Protein AF-A0A2V7Z2G1-F1 (afdb_monomer_lite)

Structure (mmCIF, N/CA/C/O backbone):
data_AF-A0A2V7Z2G1-F1
#
_entry.id   AF-A0A2V7Z2G1-F1
#
loop_
_atom_site.group_PDB
_atom_site.id
_atom_site.type_symbol
_atom_site.label_atom_id
_atom_site.label_alt_id
_atom_site.label_comp_id
_atom_site.label_asym_id
_atom_site.label_entity_id
_atom_site.label_seq_id
_atom_site.pdbx_PDB_ins_code
_atom_site.Cartn_x
_atom_site.Cartn_y
_atom_site.Cartn_z
_atom_site.occupancy
_atom_site.B_iso_or_equiv
_atom_site.auth_seq_id
_atom_site.auth_comp_id
_atom_site.auth_asym_id
_atom_site.auth_atom_id
_atom_site.pdbx_PDB_model_num
ATOM 1 N N . MET A 1 1 ? -35.369 -11.178 12.644 1.00 41.50 1 MET A N 1
ATOM 2 C CA . MET A 1 1 ? -34.730 -12.295 13.379 1.00 41.50 1 MET A CA 1
ATOM 3 C C . MET A 1 1 ? -33.235 -12.015 13.444 1.00 41.50 1 MET A C 1
ATOM 5 O O . MET A 1 1 ? -32.553 -12.160 12.441 1.00 41.50 1 MET A O 1
ATOM 9 N N . ILE A 1 2 ? -32.757 -11.502 14.577 1.00 38.75 2 ILE A N 1
ATOM 10 C CA . ILE A 1 2 ? -31.383 -11.010 14.765 1.00 38.75 2 ILE A CA 1
ATOM 11 C C . ILE A 1 2 ? -30.587 -12.112 15.467 1.00 38.75 2 ILE A C 1
ATOM 13 O O . ILE A 1 2 ? -31.004 -12.584 16.522 1.00 38.75 2 ILE A O 1
ATOM 17 N N . ARG A 1 3 ? -29.466 -12.548 14.884 1.00 53.97 3 ARG A N 1
ATOM 18 C CA . ARG A 1 3 ? -28.541 -13.498 15.518 1.00 53.97 3 ARG A CA 1
ATOM 19 C C . ARG A 1 3 ? -27.273 -12.756 15.926 1.00 53.97 3 ARG A C 1
ATOM 21 O O . ARG A 1 3 ? -26.370 -12.579 15.117 1.00 53.97 3 ARG A O 1
ATOM 28 N N . PHE A 1 4 ? -27.234 -12.331 17.186 1.00 46.16 4 PHE A N 1
ATOM 29 C CA . PHE A 1 4 ? -26.010 -11.906 17.859 1.00 46.16 4 PHE A CA 1
ATOM 30 C C . PHE A 1 4 ? -25.083 -13.116 18.018 1.00 46.16 4 PHE A C 1
ATOM 32 O O . PHE A 1 4 ? -25.471 -14.123 18.608 1.00 46.16 4 PHE A O 1
ATOM 39 N N . ARG A 1 5 ? -23.857 -13.020 17.498 1.00 59.59 5 ARG A N 1
ATOM 40 C CA . ARG A 1 5 ? -22.751 -13.902 17.881 1.00 59.59 5 ARG A CA 1
ATOM 41 C C . ARG A 1 5 ? -21.762 -13.074 18.691 1.00 59.59 5 ARG A C 1
ATOM 43 O O . ARG A 1 5 ? -21.104 -12.189 18.158 1.00 59.59 5 ARG A O 1
ATOM 50 N N . LEU A 1 6 ? -21.751 -13.340 19.991 1.00 53.84 6 LEU A N 1
ATOM 51 C CA . LEU A 1 6 ? -20.782 -12.857 20.969 1.00 53.84 6 LEU A CA 1
ATOM 52 C C . LEU A 1 6 ? -19.605 -13.841 21.062 1.00 53.84 6 LEU A C 1
ATOM 54 O O . LEU A 1 6 ? -19.805 -15.032 20.822 1.00 53.84 6 LEU A O 1
ATOM 58 N N . LEU A 1 7 ? -18.468 -13.311 21.542 1.00 53.56 7 LEU A N 1
ATOM 59 C CA . LEU A 1 7 ? -17.279 -13.958 22.146 1.00 53.56 7 LEU A CA 1
ATOM 60 C C . LEU A 1 7 ? -16.030 -14.096 21.244 1.00 53.56 7 LEU A C 1
ATOM 62 O O . LEU A 1 7 ? -16.159 -14.387 20.059 1.00 53.56 7 LEU A O 1
ATOM 66 N N . PRO A 1 8 ? -14.811 -14.066 21.829 1.00 55.03 8 PRO A N 1
ATOM 67 C CA . PRO A 1 8 ? -14.302 -13.074 22.783 1.00 55.03 8 PRO A CA 1
ATOM 68 C C . PRO A 1 8 ? -12.890 -12.561 22.410 1.00 55.03 8 PRO A C 1
ATOM 70 O O . PRO A 1 8 ? -12.085 -13.234 21.773 1.00 55.03 8 PRO A O 1
ATOM 73 N N . THR A 1 9 ? -12.585 -11.353 22.875 1.00 51.91 9 THR A N 1
ATOM 74 C CA . THR A 1 9 ? -11.265 -10.708 22.887 1.00 51.91 9 THR A CA 1
ATOM 75 C C . THR A 1 9 ? -10.234 -11.501 23.692 1.00 51.91 9 THR A C 1
ATOM 77 O O . THR A 1 9 ? -10.475 -11.793 24.864 1.00 51.91 9 THR A O 1
ATOM 80 N N . LEU A 1 10 ? -9.052 -11.743 23.120 1.00 50.59 10 LEU A N 1
ATOM 81 C CA . LEU A 1 10 ? -7.869 -12.181 23.863 1.00 50.59 10 LEU A CA 1
ATOM 82 C C . LEU A 1 10 ? -6.690 -11.284 23.470 1.00 50.59 10 LEU A C 1
ATOM 84 O O . LEU A 1 10 ? -6.059 -11.460 22.432 1.00 50.59 10 LEU A O 1
ATOM 88 N N . ALA A 1 11 ? -6.468 -10.252 24.283 1.00 50.41 11 ALA A N 1
ATOM 89 C CA . ALA A 1 11 ? -5.331 -9.351 24.183 1.00 50.41 11 ALA A CA 1
ATOM 90 C C . ALA A 1 11 ? -4.146 -9.962 24.943 1.00 50.41 11 ALA A C 1
ATOM 92 O O . ALA A 1 11 ? -4.238 -10.199 26.146 1.00 50.41 11 ALA A O 1
ATOM 93 N N . LEU A 1 12 ? -3.034 -10.196 24.250 1.00 53.94 12 LEU A N 1
ATOM 94 C CA . LEU A 1 12 ? -1.743 -10.503 24.864 1.00 53.94 12 LEU A CA 1
ATOM 95 C C . LEU A 1 12 ? -0.880 -9.239 24.800 1.00 53.94 12 LEU A C 1
ATOM 97 O O . LEU A 1 12 ? -0.347 -8.890 23.750 1.00 53.94 12 LEU A O 1
ATOM 101 N N . LEU A 1 13 ? -0.780 -8.535 25.932 1.00 51.16 13 LEU A N 1
ATOM 102 C CA . LEU A 1 13 ? 0.228 -7.501 26.157 1.00 51.16 13 LEU A CA 1
ATOM 103 C C . LEU A 1 13 ? 1.580 -8.177 26.417 1.00 51.16 13 LEU A C 1
ATOM 105 O O . LEU A 1 13 ? 1.755 -8.824 27.447 1.00 51.16 13 LEU A O 1
ATOM 109 N N . SER A 1 14 ? 2.556 -7.970 25.537 1.00 56.78 14 SER A N 1
ATOM 110 C CA . SER A 1 14 ? 3.970 -8.192 25.851 1.00 56.78 14 SER A CA 1
ATOM 111 C C . SER A 1 14 ? 4.631 -6.846 26.152 1.00 56.78 14 SER A C 1
ATOM 113 O O . SER A 1 14 ? 4.864 -6.040 25.251 1.00 56.78 14 SER A O 1
ATOM 115 N N . LEU A 1 15 ? 4.895 -6.596 27.435 1.00 50.06 15 LEU A N 1
ATOM 116 C CA . LEU A 1 15 ? 5.597 -5.422 27.945 1.00 50.06 15 LEU A CA 1
ATOM 117 C C . LEU A 1 15 ? 7.099 -5.751 28.007 1.00 50.06 15 LEU A C 1
ATOM 119 O O . LEU A 1 15 ? 7.519 -6.548 28.842 1.00 50.06 15 LEU A O 1
ATOM 123 N N . SER A 1 16 ? 7.911 -5.169 27.125 1.00 59.28 16 SER A N 1
ATOM 124 C CA . SER A 1 16 ? 9.374 -5.298 27.179 1.00 59.28 16 SER A CA 1
ATOM 125 C C . SER A 1 16 ? 9.995 -3.956 27.546 1.00 59.28 16 SER A C 1
ATOM 127 O O . SER A 1 16 ? 10.171 -3.079 26.706 1.00 59.28 16 SER A O 1
ATOM 129 N N . THR A 1 17 ? 10.317 -3.795 28.825 1.00 57.09 17 THR A N 1
ATOM 130 C CA . THR A 1 17 ? 11.173 -2.724 29.341 1.00 57.09 17 THR A CA 1
ATOM 131 C C . THR A 1 17 ? 12.636 -3.127 29.156 1.00 57.09 17 THR A C 1
ATOM 133 O O . THR A 1 17 ? 13.095 -4.045 29.837 1.00 57.09 17 THR A O 1
ATOM 136 N N . LEU A 1 18 ? 13.377 -2.451 28.270 1.00 47.56 18 LEU A N 1
ATOM 137 C CA . LEU A 1 18 ? 14.842 -2.516 28.256 1.00 47.56 18 LEU A CA 1
ATOM 138 C C . LEU A 1 18 ? 15.441 -1.240 28.851 1.00 47.56 18 LEU A C 1
ATOM 140 O O . LEU A 1 18 ? 14.971 -0.131 28.608 1.00 47.56 18 LEU A O 1
ATOM 144 N N . ALA A 1 19 ? 16.452 -1.466 29.681 1.00 56.62 19 ALA A N 1
ATOM 145 C CA . ALA A 1 19 ? 17.036 -0.545 30.635 1.00 56.62 19 ALA A CA 1
ATOM 146 C C . ALA A 1 19 ? 17.825 0.620 30.014 1.00 56.62 19 ALA A C 1
ATOM 148 O O . ALA A 1 19 ? 18.449 0.500 28.961 1.00 56.62 19 ALA A O 1
ATOM 149 N N . LEU A 1 20 ? 17.834 1.725 30.764 1.00 50.69 20 LEU A N 1
ATOM 150 C CA . LEU A 1 20 ? 18.750 2.858 30.657 1.00 50.69 20 LEU A CA 1
ATOM 151 C C . LEU A 1 20 ? 20.211 2.393 30.772 1.00 50.69 20 LEU A C 1
ATOM 153 O O . LEU A 1 20 ? 20.606 1.842 31.798 1.00 50.69 20 LEU A O 1
ATOM 157 N N . GLY A 1 21 ? 21.021 2.706 29.764 1.00 49.62 21 GLY A N 1
ATOM 158 C CA . GLY A 1 21 ? 22.478 2.742 29.859 1.00 49.62 21 GLY A CA 1
ATOM 159 C C . GLY A 1 21 ? 22.953 4.157 29.553 1.00 49.62 21 GLY A C 1
ATOM 160 O O . GLY A 1 21 ? 22.747 4.651 28.447 1.00 49.62 21 GLY A O 1
ATOM 161 N N . ALA A 1 22 ? 23.535 4.823 30.546 1.00 53.19 22 ALA A N 1
ATOM 162 C CA . ALA A 1 22 ? 24.120 6.149 30.423 1.00 53.19 22 ALA A CA 1
ATOM 163 C C . ALA A 1 22 ? 25.655 6.074 30.346 1.00 53.19 22 ALA A C 1
ATOM 165 O O . ALA A 1 22 ? 26.272 5.182 30.920 1.00 53.19 22 ALA A O 1
ATOM 166 N N . VAL A 1 23 ? 26.212 7.134 29.753 1.00 51.72 23 VAL A N 1
ATOM 167 C CA . VAL A 1 23 ? 27.592 7.647 29.833 1.00 51.72 23 VAL A CA 1
ATOM 168 C C . VAL A 1 23 ? 28.654 6.980 28.950 1.00 51.72 23 VAL A C 1
ATOM 170 O O . VAL A 1 23 ? 29.026 5.825 29.113 1.00 51.72 23 VAL A O 1
ATOM 173 N N . GLY A 1 24 ? 29.226 7.811 28.075 1.00 40.88 24 GLY A N 1
ATOM 174 C CA . GLY A 1 24 ? 30.454 7.548 27.334 1.00 40.88 24 GLY A CA 1
ATOM 175 C C . GLY A 1 24 ? 30.914 8.785 26.561 1.00 40.88 24 GLY A C 1
ATOM 176 O O . GLY A 1 24 ? 30.921 8.776 25.337 1.00 40.88 24 GLY A O 1
ATOM 177 N N . CYS A 1 25 ? 31.248 9.873 27.266 1.00 54.72 25 CYS A N 1
ATOM 178 C CA . CYS A 1 25 ? 32.005 10.988 26.692 1.00 54.72 25 CYS A CA 1
ATOM 179 C C . CYS A 1 25 ? 33.506 10.675 26.777 1.00 54.72 25 CYS A C 1
ATOM 181 O O . CYS A 1 25 ? 34.056 10.625 27.873 1.00 54.72 25 CYS A O 1
ATOM 183 N N . SER A 1 26 ? 34.172 10.534 25.633 1.00 52.44 26 SER A N 1
ATOM 184 C CA . SER A 1 26 ? 35.635 10.618 25.489 1.00 52.44 26 SER A CA 1
ATOM 185 C C . SER A 1 26 ? 35.931 10.921 24.017 1.00 52.44 26 SER A C 1
ATOM 187 O O . SER A 1 26 ? 35.707 10.086 23.150 1.00 52.44 26 SER A O 1
ATOM 189 N N . GLN A 1 27 ? 36.068 12.202 23.676 1.00 43.59 27 GLN A N 1
ATOM 190 C CA . GLN A 1 27 ? 37.350 12.841 23.351 1.00 43.59 27 GLN A CA 1
ATOM 191 C C . GLN A 1 27 ? 38.188 12.118 22.279 1.00 43.59 27 GLN A C 1
ATOM 193 O O . GLN A 1 27 ? 38.850 11.130 22.561 1.00 43.59 27 GLN A O 1
ATOM 198 N N . GLY A 1 28 ? 38.242 12.745 21.098 1.00 45.41 28 GLY A N 1
ATOM 199 C CA . GLY A 1 28 ? 39.510 13.158 20.494 1.00 45.41 28 GLY A CA 1
ATOM 200 C C . GLY A 1 28 ? 40.234 12.166 19.586 1.00 45.41 28 GLY A C 1
ATOM 201 O O . GLY A 1 28 ? 41.075 11.417 20.056 1.00 45.41 28 GLY A O 1
ATOM 202 N N . GLN A 1 29 ? 40.038 12.309 18.271 1.00 45.41 29 GLN A N 1
ATOM 203 C CA . GLN A 1 29 ? 41.126 12.591 17.320 1.00 45.41 29 GLN A CA 1
ATOM 204 C C . GLN A 1 29 ? 40.548 12.957 15.942 1.00 45.41 29 GLN A C 1
ATOM 206 O O . GLN A 1 29 ? 39.743 12.229 15.367 1.00 45.41 29 GLN A O 1
ATOM 211 N N . SER A 1 30 ? 40.931 14.137 15.458 1.00 55.31 30 SER A N 1
ATOM 212 C CA . SER A 1 30 ? 40.645 14.673 14.121 1.00 55.31 30 SER A CA 1
ATOM 213 C C . SER A 1 30 ? 41.564 14.032 13.053 1.00 55.31 30 SER A C 1
ATOM 215 O O . SER A 1 30 ? 42.377 13.170 13.376 1.00 55.31 30 SER A O 1
ATOM 217 N N . PRO A 1 31 ? 41.572 14.554 11.817 1.00 51.88 31 PRO A N 1
ATOM 218 C CA . PRO A 1 31 ? 40.840 14.117 10.634 1.00 51.88 31 PRO A CA 1
ATOM 219 C C . PRO A 1 31 ? 41.708 13.250 9.695 1.00 51.88 31 PRO A C 1
ATOM 221 O O . PRO A 1 31 ? 42.924 13.401 9.630 1.00 51.88 31 PRO A O 1
ATOM 224 N N . THR A 1 32 ? 41.095 12.396 8.877 1.00 58.56 32 THR A N 1
ATOM 225 C CA . THR A 1 32 ? 41.755 11.907 7.655 1.00 58.56 32 THR A CA 1
ATOM 226 C C . THR A 1 32 ? 40.974 12.443 6.470 1.00 58.56 32 THR A C 1
ATOM 228 O O . THR A 1 32 ? 39.997 11.848 6.021 1.00 58.56 32 THR A O 1
ATOM 231 N N . GLU A 1 33 ? 41.377 13.629 6.019 1.00 59.69 33 GLU A N 1
ATOM 232 C CA . GLU A 1 33 ? 41.046 14.111 4.683 1.00 59.69 33 GLU A CA 1
ATOM 233 C C . GLU A 1 33 ? 41.600 13.106 3.659 1.00 59.69 33 GLU A C 1
ATOM 235 O O . GLU A 1 33 ? 42.760 12.699 3.779 1.00 59.69 33 GLU A O 1
ATOM 240 N N . PRO A 1 34 ? 40.837 12.686 2.639 1.00 60.66 34 PRO A N 1
ATOM 241 C CA . PRO A 1 34 ? 41.463 12.141 1.452 1.00 60.66 34 PRO A CA 1
ATOM 242 C C . PRO A 1 34 ? 42.159 13.291 0.716 1.00 60.66 34 PRO A C 1
ATOM 244 O O . PRO A 1 34 ? 41.522 14.250 0.282 1.00 60.66 34 PRO A O 1
ATOM 247 N N . ALA A 1 35 ? 43.481 13.185 0.597 1.00 52.41 35 ALA A N 1
ATOM 248 C CA . ALA A 1 35 ? 44.297 14.044 -0.244 1.00 52.41 35 ALA A CA 1
ATOM 249 C C . ALA A 1 35 ? 43.776 14.008 -1.691 1.00 52.41 35 ALA A C 1
ATOM 251 O O . ALA A 1 35 ? 43.762 12.955 -2.332 1.00 52.41 35 ALA A O 1
ATOM 252 N N . PHE A 1 36 ? 43.351 15.157 -2.210 1.00 53.12 36 PHE A N 1
ATOM 253 C CA . PHE A 1 36 ? 43.150 15.348 -3.639 1.00 53.12 36 PHE A CA 1
ATOM 254 C C . PHE A 1 36 ? 44.465 15.835 -4.230 1.00 53.12 36 PHE A C 1
ATOM 256 O O . PHE A 1 36 ? 44.788 17.004 -4.077 1.00 53.12 36 PHE A O 1
ATOM 263 N N . ASP A 1 37 ? 45.199 14.955 -4.907 1.00 46.44 37 ASP A N 1
ATOM 264 C CA . ASP A 1 37 ? 46.197 15.378 -5.890 1.00 46.44 37 ASP A CA 1
ATOM 265 C C . ASP A 1 37 ? 46.543 14.241 -6.854 1.00 46.44 37 ASP A C 1
ATOM 267 O O . ASP A 1 37 ? 47.328 13.348 -6.541 1.00 46.44 37 ASP A O 1
ATOM 271 N N . THR A 1 38 ? 45.975 14.286 -8.063 1.00 58.62 38 THR A N 1
ATOM 272 C CA . THR A 1 38 ? 46.776 14.240 -9.300 1.00 58.62 38 THR A CA 1
ATOM 273 C C . THR A 1 38 ? 45.930 14.640 -10.519 1.00 58.62 38 THR A C 1
ATOM 275 O O . THR A 1 38 ? 44.900 14.015 -10.782 1.00 58.62 38 THR A O 1
ATOM 278 N N . PRO A 1 39 ? 46.358 15.632 -11.321 1.00 54.50 39 PRO A N 1
ATOM 279 C CA . PRO A 1 39 ? 45.765 15.904 -12.624 1.00 54.50 39 PRO A CA 1
ATOM 280 C C . PRO A 1 39 ? 46.351 14.947 -13.670 1.00 54.50 39 PRO A C 1
ATOM 282 O O . PRO A 1 39 ? 47.522 15.057 -14.032 1.00 54.50 39 PRO A O 1
ATOM 285 N N . VAL A 1 40 ? 45.540 14.025 -14.200 1.00 47.72 40 VAL A N 1
ATOM 286 C CA . VAL A 1 40 ? 45.899 13.291 -15.422 1.00 47.72 40 VAL A CA 1
ATOM 287 C C . VAL A 1 40 ? 45.246 13.963 -16.627 1.00 47.72 40 VAL A C 1
ATOM 289 O O . VAL A 1 40 ? 44.039 14.190 -16.682 1.00 47.72 40 VAL A O 1
ATOM 292 N N . ALA A 1 41 ? 46.096 14.341 -17.573 1.00 51.31 41 ALA A N 1
ATOM 293 C CA . ALA A 1 41 ? 45.769 15.075 -18.779 1.00 51.31 41 ALA A CA 1
ATOM 294 C C . ALA A 1 41 ? 44.706 14.364 -19.635 1.00 51.31 41 ALA A C 1
ATOM 296 O O . ALA A 1 41 ? 44.975 13.328 -20.244 1.00 51.31 41 ALA A O 1
ATOM 297 N N . ALA A 1 42 ? 43.528 14.973 -19.765 1.00 48.06 42 ALA A N 1
ATOM 298 C CA . ALA A 1 42 ? 42.588 14.641 -20.826 1.00 48.06 42 ALA A CA 1
ATOM 299 C C . ALA A 1 42 ? 42.930 15.488 -22.060 1.00 48.06 42 ALA A C 1
ATOM 301 O O . ALA A 1 42 ? 42.621 16.676 -22.133 1.00 48.06 42 ALA A O 1
ATOM 302 N N . LYS A 1 43 ? 43.611 14.868 -23.029 1.00 47.31 43 LYS A N 1
ATOM 303 C CA . LYS A 1 43 ? 43.793 15.424 -24.373 1.00 47.31 43 LYS A CA 1
ATOM 304 C C . LYS A 1 43 ? 42.420 15.562 -25.033 1.00 47.31 43 LYS A C 1
ATOM 306 O O . LYS A 1 43 ? 41.751 14.569 -25.307 1.00 47.31 43 LYS A O 1
ATOM 311 N N . SER A 1 44 ? 42.022 16.798 -25.297 1.00 48.84 44 SER A N 1
ATOM 312 C CA . SER A 1 44 ? 40.866 17.164 -26.106 1.00 48.84 44 SER A CA 1
ATOM 313 C C . SER A 1 44 ? 41.110 16.790 -27.572 1.00 48.84 44 SER A C 1
ATOM 315 O O . SER A 1 44 ? 41.745 17.522 -28.326 1.00 48.84 44 SER A O 1
ATOM 317 N N . LEU A 1 45 ? 40.593 15.636 -27.991 1.00 45.38 45 LEU A N 1
ATOM 318 C CA . LEU A 1 45 ? 40.399 15.313 -29.404 1.00 45.38 45 LEU A CA 1
ATOM 319 C C . LEU A 1 45 ? 39.055 15.892 -29.844 1.00 45.38 45 LEU A C 1
ATOM 321 O O . LEU A 1 45 ? 38.020 15.236 -29.784 1.00 45.38 45 LEU A O 1
ATOM 325 N N . ALA A 1 46 ? 39.086 17.152 -30.266 1.00 48.72 46 ALA A N 1
ATOM 326 C CA . ALA A 1 46 ? 38.040 17.736 -31.085 1.00 48.72 46 ALA A CA 1
ATOM 327 C C . ALA A 1 46 ? 38.535 17.767 -32.532 1.00 48.72 46 ALA A C 1
ATOM 329 O O . ALA A 1 46 ? 39.390 18.578 -32.875 1.00 48.72 46 ALA A O 1
ATOM 330 N N . VAL A 1 47 ? 37.986 16.903 -33.384 1.00 46.66 47 VAL A N 1
ATOM 331 C CA . VAL A 1 47 ? 37.672 17.293 -34.760 1.00 46.66 47 VAL A CA 1
ATOM 332 C C . VAL A 1 47 ? 36.576 16.379 -35.292 1.00 46.66 47 VAL A C 1
ATOM 334 O O . VAL A 1 47 ? 36.754 15.181 -35.500 1.00 46.66 47 VAL A O 1
ATOM 337 N N . SER A 1 48 ? 35.406 16.980 -35.471 1.00 47.91 48 SER A N 1
ATOM 338 C CA . SER A 1 48 ? 34.370 16.491 -36.362 1.00 47.91 48 SER A CA 1
ATOM 339 C C . SER A 1 48 ? 34.919 16.535 -37.784 1.00 47.91 48 SER A C 1
ATOM 341 O O . SER A 1 48 ? 35.267 17.607 -38.275 1.00 47.91 48 SER A O 1
ATOM 343 N N . GLN A 1 49 ? 34.969 15.392 -38.458 1.00 47.53 49 GLN A N 1
ATOM 344 C CA . GLN A 1 49 ? 35.043 15.351 -39.914 1.00 47.53 49 GLN A CA 1
ATOM 345 C C . GLN A 1 49 ? 33.946 14.437 -40.439 1.00 47.53 49 GLN A C 1
ATOM 347 O O . GLN A 1 49 ? 34.099 13.236 -40.636 1.00 47.53 49 GLN A O 1
ATOM 352 N N . ASP A 1 50 ? 32.808 15.093 -40.619 1.00 47.91 50 ASP A N 1
ATOM 353 C CA . ASP A 1 50 ? 31.853 14.884 -41.691 1.00 47.91 50 ASP A CA 1
ATOM 354 C C . ASP A 1 50 ? 32.555 14.374 -42.966 1.00 47.91 50 ASP A C 1
ATOM 356 O O . ASP A 1 50 ? 33.317 15.098 -43.616 1.00 47.91 50 ASP A O 1
ATOM 360 N N . LYS A 1 51 ? 32.328 13.105 -43.314 1.00 44.91 51 LYS A N 1
ATOM 361 C CA . LYS A 1 51 ? 32.589 12.605 -44.662 1.00 44.91 51 LYS A CA 1
ATOM 362 C C . LYS A 1 51 ? 31.455 11.689 -45.098 1.00 44.91 51 LYS A C 1
ATOM 364 O O . LYS A 1 51 ? 31.416 10.494 -44.833 1.00 44.91 51 LYS A O 1
ATOM 369 N N . ARG A 1 52 ? 30.515 12.374 -45.734 1.00 44.53 52 ARG A N 1
ATOM 370 C CA . ARG A 1 52 ? 29.440 11.932 -46.612 1.00 44.53 52 ARG A CA 1
ATOM 371 C C . ARG A 1 52 ? 29.779 10.731 -47.514 1.00 44.53 52 ARG A C 1
ATOM 373 O O . ARG A 1 52 ? 30.927 10.539 -47.912 1.00 44.53 52 ARG A O 1
ATOM 380 N N . HIS A 1 53 ? 28.677 10.120 -47.961 1.00 44.66 53 HIS A N 1
ATOM 381 C CA . HIS A 1 53 ? 28.477 9.286 -49.156 1.00 44.66 53 HIS A CA 1
ATOM 382 C C . HIS A 1 53 ? 28.560 7.768 -48.942 1.00 44.66 53 HIS A C 1
ATOM 384 O O . HIS A 1 53 ? 29.521 7.117 -49.335 1.00 44.66 53 HIS A O 1
ATOM 390 N N . GLY A 1 54 ? 27.480 7.203 -48.388 1.00 38.94 54 GLY A N 1
ATOM 391 C CA . GLY A 1 54 ? 27.021 5.885 -48.823 1.00 38.94 54 GLY A CA 1
ATOM 392 C C . GLY A 1 54 ? 26.441 6.044 -50.226 1.00 38.94 54 GLY A C 1
ATOM 393 O O . GLY A 1 54 ? 25.438 6.736 -50.400 1.00 38.94 54 GLY A O 1
ATOM 394 N N . ALA A 1 55 ? 27.161 5.521 -51.208 1.00 45.78 55 ALA A N 1
ATOM 395 C CA . ALA A 1 55 ? 26.744 5.449 -52.593 1.00 45.78 55 ALA A CA 1
ATOM 396 C C . ALA A 1 55 ? 25.940 4.154 -52.819 1.00 45.78 55 ALA A C 1
ATOM 398 O O . ALA A 1 55 ? 26.245 3.129 -52.211 1.00 45.78 55 ALA A O 1
ATOM 399 N N . ASP A 1 56 ? 24.963 4.259 -53.721 1.00 52.34 56 ASP A N 1
ATOM 400 C CA . ASP A 1 56 ? 24.439 3.194 -54.584 1.00 52.34 56 ASP A CA 1
ATOM 401 C C . ASP A 1 56 ? 23.422 2.187 -54.007 1.00 52.34 56 ASP A C 1
ATOM 403 O O . ASP A 1 56 ? 23.708 1.001 -53.890 1.00 52.34 56 ASP A O 1
ATOM 407 N N . ASP A 1 57 ? 22.175 2.636 -53.807 1.00 53.34 57 ASP A N 1
ATOM 408 C CA .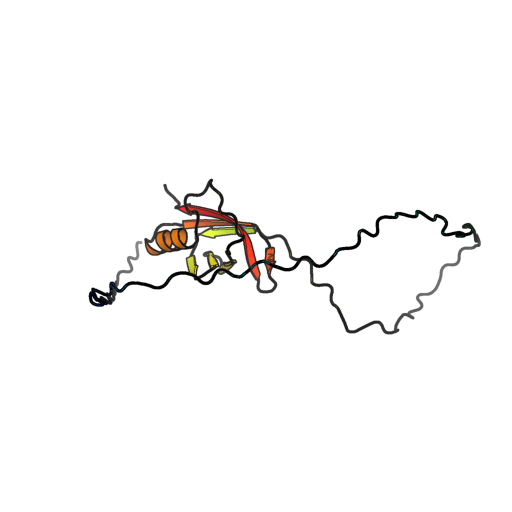 ASP A 1 57 ? 21.002 1.787 -54.083 1.00 53.34 57 ASP A CA 1
ATOM 409 C C . ASP A 1 57 ? 20.502 2.117 -55.503 1.00 53.34 57 ASP A C 1
ATOM 411 O O . ASP A 1 57 ? 19.871 3.165 -55.705 1.00 53.34 57 ASP A O 1
ATOM 415 N N . PRO A 1 58 ? 20.786 1.292 -56.528 1.00 46.75 58 PRO A N 1
ATOM 416 C CA . PRO A 1 58 ? 20.129 1.437 -57.810 1.00 46.75 58 PRO A CA 1
ATOM 417 C C . PRO A 1 58 ? 18.702 0.886 -57.724 1.00 46.75 58 PRO A C 1
ATOM 419 O O . PRO A 1 58 ? 18.490 -0.282 -57.422 1.00 46.75 58 PRO A O 1
ATOM 422 N N . ALA A 1 59 ? 17.776 1.805 -57.996 1.00 45.03 59 ALA A N 1
ATOM 423 C CA . ALA A 1 59 ? 16.505 1.677 -58.705 1.00 45.03 59 ALA A CA 1
ATOM 424 C C . ALA A 1 59 ? 15.654 0.412 -58.499 1.00 45.03 59 ALA A C 1
ATOM 426 O O . ALA A 1 59 ? 16.061 -0.718 -58.751 1.00 45.03 59 ALA A O 1
ATOM 427 N N . GLY A 1 60 ? 14.389 0.668 -58.159 1.00 45.50 60 GLY A N 1
ATOM 428 C CA . GLY A 1 60 ? 13.314 -0.283 -58.373 1.00 45.50 60 GLY A CA 1
ATOM 429 C C . GLY A 1 60 ? 13.092 -0.627 -59.848 1.00 45.50 60 GLY A C 1
ATOM 430 O O . GLY A 1 60 ? 13.723 -0.073 -60.748 1.00 45.50 60 GLY A O 1
ATOM 431 N N . ASP A 1 61 ? 12.111 -1.510 -60.005 1.00 54.03 61 ASP A N 1
ATOM 432 C CA . ASP A 1 61 ? 11.495 -2.015 -61.233 1.00 54.03 61 ASP A CA 1
ATOM 433 C C . ASP A 1 61 ? 12.067 -3.345 -61.745 1.00 54.03 61 ASP A C 1
ATOM 435 O O . ASP A 1 61 ? 12.919 -3.381 -62.620 1.00 54.03 61 ASP A O 1
ATOM 439 N N . ASP A 1 62 ? 11.458 -4.443 -61.281 1.00 54.62 62 ASP A N 1
ATOM 440 C CA . ASP A 1 62 ? 11.217 -5.619 -62.121 1.00 54.62 62 ASP A CA 1
ATOM 441 C C . ASP A 1 62 ? 9.716 -5.944 -62.093 1.00 54.62 62 ASP A C 1
ATOM 443 O O . ASP A 1 62 ? 9.166 -6.532 -61.159 1.00 54.62 62 ASP A O 1
ATOM 447 N N . HIS A 1 63 ? 9.034 -5.491 -63.144 1.00 49.47 63 HIS A N 1
ATOM 448 C CA . HIS A 1 63 ? 7.666 -5.857 -63.477 1.00 49.47 63 HIS A CA 1
ATOM 449 C C . HIS A 1 63 ? 7.631 -7.183 -64.248 1.00 49.47 63 HIS A C 1
ATOM 451 O O . HIS A 1 63 ? 8.276 -7.325 -65.283 1.00 49.47 63 HIS A O 1
ATOM 457 N N . GLY A 1 64 ? 6.745 -8.090 -63.836 1.00 37.72 64 GLY A N 1
ATOM 458 C CA . GLY A 1 64 ? 6.258 -9.207 -64.654 1.00 37.72 64 GLY A CA 1
ATOM 459 C C . GLY A 1 64 ? 5.883 -10.393 -63.770 1.00 37.72 64 GLY A C 1
ATOM 460 O O . GLY A 1 64 ? 6.659 -10.801 -62.927 1.00 37.72 64 GLY A O 1
ATOM 461 N N . GLY A 1 65 ? 4.717 -11.013 -63.841 1.00 37.62 65 GLY A N 1
ATOM 462 C CA . GLY A 1 65 ? 3.555 -10.872 -64.692 1.00 37.62 65 GLY A CA 1
ATOM 463 C C . GLY A 1 65 ? 2.649 -12.076 -64.403 1.00 37.62 65 GLY A C 1
ATOM 464 O O . GLY A 1 65 ? 3.130 -13.131 -64.012 1.00 37.62 65 GLY A O 1
ATOM 465 N N . GLN A 1 66 ? 1.358 -11.905 -64.673 1.00 38.94 66 GLN A N 1
ATOM 466 C CA . GLN A 1 66 ? 0.375 -12.961 -64.944 1.00 38.94 66 GLN A CA 1
ATOM 467 C C . GLN A 1 66 ? -0.219 -13.753 -63.761 1.00 38.94 66 GLN A C 1
ATOM 469 O O . GLN A 1 66 ? 0.439 -14.270 -62.868 1.00 38.94 66 GLN A O 1
ATOM 474 N N . GLN A 1 67 ? -1.548 -13.814 -63.823 1.00 49.75 67 GLN A N 1
ATOM 475 C CA . GLN A 1 67 ? -2.476 -14.543 -62.971 1.00 49.75 67 GLN A CA 1
ATOM 476 C C . GLN A 1 67 ? -2.311 -16.060 -63.123 1.00 49.75 67 GLN A C 1
ATOM 478 O O . GLN A 1 67 ? -2.270 -16.557 -64.245 1.00 49.75 67 GLN A O 1
ATOM 483 N N . ALA A 1 68 ? -2.370 -16.795 -62.012 1.00 40.91 68 ALA A N 1
ATOM 484 C CA . ALA A 1 68 ? -2.850 -18.174 -61.978 1.00 40.91 68 ALA A CA 1
ATOM 485 C C . ALA A 1 68 ? -3.324 -18.503 -60.555 1.00 40.91 68 ALA A C 1
ATOM 487 O O . ALA A 1 68 ? -2.585 -18.325 -59.590 1.00 40.91 68 ALA A O 1
ATOM 488 N N . GLY A 1 69 ? -4.576 -18.939 -60.420 1.00 41.38 69 GLY A N 1
ATOM 489 C CA . GLY A 1 69 ? -5.046 -19.588 -59.202 1.00 41.38 69 GLY A CA 1
ATOM 490 C C . GLY A 1 69 ? -4.544 -21.030 -59.128 1.00 41.38 69 GLY A C 1
ATOM 491 O O . GLY A 1 69 ? -4.357 -21.670 -60.161 1.00 41.38 69 GLY A O 1
ATOM 492 N N . GLY A 1 70 ? -4.406 -21.542 -57.906 1.00 35.06 70 GLY A N 1
ATOM 493 C CA . GLY A 1 70 ? -4.271 -22.971 -57.638 1.00 35.06 70 GLY A CA 1
ATOM 494 C C . GLY A 1 70 ? -3.146 -23.335 -56.670 1.00 35.06 70 GLY A C 1
ATOM 495 O O . GLY A 1 70 ? -2.023 -22.878 -56.827 1.00 35.06 70 GLY A O 1
ATOM 496 N N . ALA A 1 71 ? -3.504 -24.246 -55.763 1.00 40.31 71 ALA A N 1
ATOM 497 C CA . ALA A 1 71 ? -2.673 -25.087 -54.901 1.00 40.31 71 ALA A CA 1
ATOM 498 C C . ALA A 1 71 ? -2.151 -24.474 -53.588 1.00 40.31 71 ALA A C 1
ATOM 500 O O . ALA A 1 71 ? -1.161 -23.751 -53.532 1.00 40.31 71 ALA A O 1
ATOM 501 N N . ASP A 1 72 ? -2.831 -24.871 -52.510 1.00 54.12 72 ASP A N 1
ATOM 502 C CA . ASP A 1 72 ? -2.242 -25.080 -51.194 1.00 54.12 72 ASP A CA 1
ATOM 503 C C . ASP A 1 72 ? -1.023 -26.014 -51.315 1.00 54.12 72 ASP A C 1
ATOM 505 O O . ASP A 1 72 ? -1.192 -27.218 -51.504 1.00 54.12 72 ASP A O 1
ATOM 509 N N . ASP A 1 73 ? 0.187 -25.477 -51.164 1.00 46.78 73 ASP A N 1
ATOM 510 C CA . ASP A 1 73 ? 1.383 -26.268 -50.867 1.00 46.78 73 ASP A CA 1
ATOM 511 C C . ASP A 1 73 ? 1.914 -25.885 -49.472 1.00 46.78 73 ASP A C 1
ATOM 513 O O . ASP A 1 73 ? 2.274 -24.725 -49.233 1.00 46.78 73 ASP A O 1
ATOM 517 N N . PRO A 1 74 ? 1.966 -26.834 -48.517 1.00 54.38 74 PRO A N 1
ATOM 518 C CA . PRO A 1 74 ? 2.555 -26.625 -47.209 1.00 54.38 74 PRO A CA 1
ATOM 519 C C . PRO A 1 74 ? 4.053 -26.935 -47.283 1.00 54.38 74 PRO A C 1
ATOM 521 O O . PRO A 1 74 ? 4.454 -28.094 -47.340 1.00 54.38 74 PRO A O 1
ATOM 524 N N . ALA A 1 75 ? 4.898 -25.909 -47.242 1.00 46.66 75 ALA A N 1
ATOM 525 C CA . ALA A 1 75 ? 6.327 -26.090 -47.004 1.00 46.66 75 ALA A CA 1
ATOM 526 C C . ALA A 1 75 ? 6.886 -24.860 -46.286 1.00 46.66 75 ALA A C 1
ATOM 528 O O . ALA A 1 75 ? 7.060 -23.791 -46.867 1.00 46.66 75 ALA A O 1
ATOM 529 N N . GLY A 1 76 ? 7.126 -25.008 -44.987 1.00 43.50 76 GLY A N 1
ATOM 530 C CA . GLY A 1 76 ? 7.612 -23.931 -44.128 1.00 43.50 76 GLY A CA 1
ATOM 531 C C . GLY A 1 76 ? 8.101 -24.418 -42.769 1.00 43.50 76 GLY A C 1
ATOM 532 O O . GLY A 1 76 ? 8.117 -23.663 -41.802 1.00 43.50 76 GLY A O 1
ATOM 533 N N . ASP A 1 77 ? 8.477 -25.685 -42.664 1.00 58.66 77 ASP A N 1
ATOM 534 C CA . ASP A 1 77 ? 9.289 -26.223 -41.592 1.00 58.66 77 ASP A CA 1
ATOM 535 C C . ASP A 1 77 ? 10.762 -25.991 -41.930 1.00 58.66 77 ASP A C 1
ATOM 537 O O . ASP A 1 77 ? 11.372 -26.754 -42.663 1.00 58.66 77 ASP A O 1
ATOM 541 N N . ASN A 1 78 ? 11.345 -24.917 -41.385 1.00 50.75 78 ASN A N 1
ATOM 542 C CA . ASN A 1 78 ? 12.769 -24.884 -41.052 1.00 50.75 78 ASN A CA 1
ATOM 543 C C . ASN A 1 78 ? 13.088 -23.826 -39.981 1.00 50.75 78 ASN A C 1
ATOM 545 O O . ASN A 1 78 ? 13.217 -22.635 -40.239 1.00 50.75 78 ASN A O 1
ATOM 549 N N . HIS A 1 79 ? 13.223 -24.332 -38.752 1.00 49.25 79 HIS A N 1
ATOM 550 C CA . HIS A 1 79 ? 14.274 -24.008 -37.784 1.00 49.25 79 HIS A CA 1
ATOM 551 C C . HIS A 1 79 ? 14.658 -22.531 -37.557 1.00 49.25 79 HIS A C 1
ATOM 553 O O . HIS A 1 79 ? 15.570 -21.998 -38.180 1.00 49.25 79 HIS A O 1
ATOM 559 N N . GLY A 1 80 ? 14.096 -21.936 -36.497 1.00 38.25 80 GLY A N 1
ATOM 560 C CA . GLY A 1 80 ? 14.565 -20.669 -35.933 1.00 38.25 80 GLY A CA 1
ATOM 561 C C . GLY A 1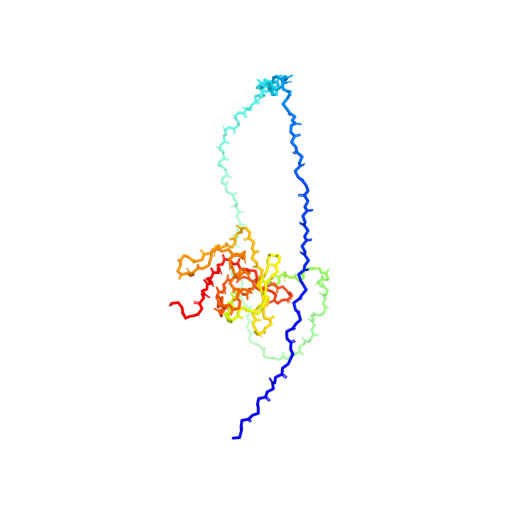 80 ? 14.359 -20.578 -34.420 1.00 38.25 80 GLY A C 1
ATOM 562 O O . GLY A 1 80 ? 13.329 -20.110 -33.956 1.00 38.25 80 GLY A O 1
ATOM 563 N N . GLY A 1 81 ? 15.356 -21.025 -33.652 1.00 37.59 81 GLY A N 1
ATOM 564 C CA . GLY A 1 81 ? 15.670 -20.472 -32.330 1.00 37.59 81 GLY A CA 1
ATOM 565 C C . GLY A 1 81 ? 14.705 -20.750 -31.171 1.00 37.59 81 GLY A C 1
ATOM 566 O O . GLY A 1 81 ? 13.849 -19.940 -30.824 1.00 37.59 81 GLY A O 1
ATOM 567 N N . ARG A 1 82 ? 15.012 -21.794 -30.390 1.00 51.41 82 ARG A N 1
ATOM 568 C CA . ARG A 1 82 ? 14.945 -21.643 -28.928 1.00 51.41 82 ARG A CA 1
ATOM 569 C C . ARG A 1 82 ? 15.917 -20.515 -28.585 1.00 51.41 82 ARG A C 1
ATOM 571 O O . ARG A 1 82 ? 17.110 -20.734 -28.743 1.00 51.41 82 ARG A O 1
ATOM 578 N N . ASN A 1 83 ? 15.417 -19.326 -28.247 1.00 53.56 83 ASN A N 1
ATOM 579 C CA . ASN A 1 83 ? 15.989 -18.358 -27.296 1.00 53.56 83 ASN A CA 1
ATOM 580 C C . ASN A 1 83 ? 15.325 -16.988 -27.480 1.00 53.56 83 ASN A C 1
ATOM 582 O O . ASN A 1 83 ? 15.412 -16.382 -28.539 1.00 53.56 83 ASN A O 1
ATOM 586 N N . GLY A 1 84 ? 14.696 -16.496 -26.410 1.00 51.78 84 GLY A N 1
ATOM 587 C CA . GLY A 1 84 ? 14.183 -15.130 -26.335 1.00 51.78 84 GLY A CA 1
ATOM 588 C C . GLY A 1 84 ? 12.704 -15.002 -26.677 1.00 51.78 84 GLY A C 1
ATOM 589 O O . GLY A 1 84 ? 12.345 -14.370 -27.662 1.00 51.78 84 GLY A O 1
ATOM 590 N N . ARG A 1 85 ? 11.812 -15.518 -25.816 1.00 54.22 85 ARG A N 1
ATOM 591 C CA . ARG A 1 85 ? 10.473 -14.910 -25.750 1.00 54.22 85 ARG A CA 1
ATOM 592 C C . ARG A 1 85 ? 10.705 -13.430 -25.420 1.00 54.22 85 ARG A C 1
ATOM 594 O O . ARG A 1 85 ? 11.283 -13.187 -24.357 1.00 54.22 85 ARG A O 1
ATOM 601 N N . PRO A 1 86 ? 10.307 -12.463 -26.268 1.00 55.72 86 PRO A N 1
ATOM 602 C CA . PRO A 1 86 ? 10.359 -11.067 -25.873 1.00 55.72 86 PRO A CA 1
ATOM 603 C C . PRO A 1 86 ? 9.581 -10.962 -24.565 1.00 55.72 86 PRO A C 1
ATOM 605 O O . PRO A 1 86 ? 8.437 -11.422 -24.483 1.00 55.72 86 PRO A O 1
ATOM 608 N N . GLN A 1 87 ? 10.243 -10.466 -23.516 1.00 58.06 87 GLN A N 1
ATOM 609 C CA . GLN A 1 87 ? 9.609 -10.168 -22.238 1.00 58.06 87 GLN A CA 1
ATOM 610 C C . GLN A 1 87 ? 8.312 -9.433 -22.554 1.00 58.06 87 GLN A C 1
ATOM 612 O O . GLN A 1 87 ? 8.340 -8.353 -23.144 1.00 58.06 87 GLN A O 1
ATOM 617 N N . ARG A 1 88 ? 7.172 -10.070 -22.254 1.00 60.25 88 ARG A N 1
ATOM 618 C CA . ARG A 1 88 ? 5.858 -9.477 -22.498 1.00 60.25 88 ARG A CA 1
ATOM 619 C C . ARG A 1 88 ? 5.901 -8.070 -21.898 1.00 60.25 88 ARG A C 1
ATOM 621 O O . ARG A 1 88 ? 6.204 -7.979 -20.706 1.00 60.25 88 ARG A O 1
ATOM 628 N N . PRO A 1 89 ? 5.636 -7.009 -22.681 1.00 62.56 89 PRO A N 1
ATOM 629 C CA . PRO A 1 89 ? 5.755 -5.647 -22.191 1.00 62.56 89 PRO A CA 1
ATOM 630 C C . PRO A 1 89 ? 4.989 -5.501 -20.884 1.00 62.56 89 PRO A C 1
ATOM 632 O O . PRO A 1 89 ? 3.865 -6.005 -20.755 1.00 62.56 89 PRO A O 1
ATOM 635 N N . ALA A 1 90 ? 5.629 -4.866 -19.908 1.00 72.12 90 ALA A N 1
ATOM 636 C CA . ALA A 1 90 ? 5.050 -4.684 -18.595 1.00 72.12 90 ALA A CA 1
ATOM 637 C C . ALA A 1 90 ? 3.722 -3.925 -18.747 1.00 72.12 90 ALA A C 1
ATOM 639 O O . ALA A 1 90 ? 3.655 -2.877 -19.389 1.00 72.12 90 ALA A O 1
ATOM 640 N N . ARG A 1 91 ? 2.634 -4.508 -18.239 1.00 87.44 91 ARG A N 1
ATOM 641 C CA . ARG A 1 91 ? 1.283 -4.000 -18.501 1.00 87.44 91 ARG A CA 1
ATOM 642 C C . ARG A 1 91 ? 0.934 -2.932 -17.485 1.00 87.44 91 ARG A C 1
ATOM 644 O O . ARG A 1 91 ? 1.039 -3.182 -16.283 1.00 87.44 91 ARG A O 1
ATOM 651 N N . ALA A 1 92 ? 0.465 -1.783 -17.963 1.00 93.25 92 ALA A N 1
ATOM 652 C CA . ALA A 1 92 ? -0.171 -0.802 -17.098 1.00 93.25 92 ALA A CA 1
ATOM 653 C C . ALA A 1 92 ? -1.312 -1.469 -16.311 1.00 93.25 92 ALA A C 1
ATOM 655 O O . ALA A 1 92 ? -2.037 -2.329 -16.821 1.00 93.25 92 ALA A O 1
ATOM 656 N N . GLY A 1 93 ? -1.438 -1.098 -15.046 1.00 95.88 93 GLY A N 1
ATOM 657 C CA . GLY A 1 93 ? -2.398 -1.664 -14.121 1.00 95.88 93 GLY A CA 1
ATOM 658 C C . GLY A 1 93 ? -2.903 -0.631 -13.134 1.00 95.88 93 GLY A C 1
ATOM 659 O O . GLY A 1 93 ? -2.216 0.331 -12.792 1.00 95.88 93 GLY A O 1
ATOM 660 N N . GLN A 1 94 ? -4.115 -0.878 -12.664 1.00 97.56 94 GLN A N 1
ATOM 661 C CA . GLN A 1 94 ? -4.770 -0.116 -11.617 1.00 97.56 94 GLN A CA 1
ATOM 662 C C . GLN A 1 94 ? -5.400 -1.083 -10.618 1.00 97.56 94 GLN A C 1
ATOM 664 O O . GLN A 1 94 ? -5.833 -2.178 -10.998 1.00 97.56 94 GLN A O 1
ATOM 669 N N . ALA A 1 95 ? -5.408 -0.684 -9.354 1.00 97.69 95 ALA A N 1
ATOM 670 C CA . ALA A 1 95 ? -6.025 -1.416 -8.262 1.00 97.69 95 ALA A CA 1
ATOM 671 C C . ALA A 1 95 ? -6.650 -0.423 -7.291 1.00 97.69 95 ALA A C 1
ATOM 673 O O . ALA A 1 95 ? -6.056 0.607 -6.986 1.00 97.69 95 ALA A O 1
ATOM 674 N N . GLU A 1 96 ? -7.838 -0.748 -6.810 1.00 98.19 96 GLU A N 1
ATOM 675 C CA . GLU A 1 96 ? -8.594 0.103 -5.909 1.00 98.19 96 GLU A CA 1
ATOM 676 C C . GLU A 1 96 ? -9.417 -0.762 -4.964 1.00 98.19 96 GLU A C 1
ATOM 678 O O . GLU A 1 96 ? -9.960 -1.791 -5.374 1.00 98.19 96 GLU A O 1
ATOM 683 N N . GLY A 1 97 ? -9.488 -0.365 -3.697 1.00 97.94 97 GLY A N 1
ATOM 684 C CA . GLY A 1 97 ? -10.333 -1.033 -2.718 1.00 97.94 97 GLY A CA 1
ATOM 685 C C . GLY A 1 97 ? -9.938 -0.755 -1.275 1.00 97.94 97 GLY A C 1
ATOM 686 O O . GLY A 1 97 ? -8.992 -0.020 -0.990 1.00 97.94 97 GLY A O 1
ATOM 687 N N . THR A 1 98 ? -10.674 -1.376 -0.358 1.00 98.25 98 THR A N 1
ATOM 688 C CA . THR A 1 98 ? -10.367 -1.357 1.074 1.00 98.25 98 THR A CA 1
ATOM 689 C C . THR A 1 98 ? -9.086 -2.137 1.348 1.00 98.25 98 THR A C 1
ATOM 691 O O . THR A 1 98 ? -8.907 -3.246 0.839 1.00 98.25 98 THR A O 1
ATOM 694 N N . VAL A 1 99 ? -8.204 -1.571 2.165 1.00 98.44 99 VAL A N 1
ATOM 695 C CA . VAL A 1 99 ? -6.969 -2.211 2.617 1.00 98.44 99 VAL A CA 1
ATOM 696 C C . VAL A 1 99 ? -7.309 -3.246 3.688 1.00 98.44 99 VAL A C 1
ATOM 698 O O . VAL A 1 99 ? -7.894 -2.911 4.713 1.00 98.44 99 VAL A O 1
ATOM 701 N N . ALA A 1 100 ? -6.946 -4.503 3.442 1.00 98.12 100 ALA A N 1
ATOM 702 C CA . ALA A 1 100 ? -7.163 -5.614 4.365 1.00 98.12 100 ALA A CA 1
ATOM 703 C C . ALA A 1 100 ? -5.945 -5.868 5.262 1.00 98.12 100 ALA A C 1
ATOM 705 O O . ALA A 1 100 ? -6.098 -6.161 6.444 1.00 98.12 100 ALA A O 1
ATOM 706 N N . SER A 1 101 ? -4.737 -5.741 4.712 1.00 98.06 101 SER A N 1
ATOM 707 C CA . SER A 1 101 ? -3.489 -5.869 5.466 1.00 98.06 101 SER A CA 1
ATOM 708 C C . SER A 1 101 ? -2.375 -5.021 4.857 1.00 98.06 101 SER A C 1
ATOM 710 O O . SER A 1 101 ? -2.433 -4.615 3.691 1.00 98.06 101 SER A O 1
ATOM 712 N N . VAL A 1 102 ? -1.354 -4.741 5.666 1.00 98.44 102 VAL A N 1
ATOM 713 C CA . VAL A 1 102 ? -0.152 -4.005 5.269 1.00 98.44 102 VAL A CA 1
ATOM 714 C C . VAL A 1 102 ? 1.066 -4.752 5.793 1.00 98.44 102 VAL A C 1
ATOM 716 O O . VAL A 1 102 ? 1.106 -5.114 6.964 1.00 98.44 102 VAL A O 1
ATOM 719 N N . ASP A 1 103 ? 2.056 -4.929 4.928 1.00 95.81 103 ASP A N 1
ATOM 720 C CA . ASP A 1 103 ? 3.345 -5.547 5.221 1.00 95.81 103 ASP A CA 1
ATOM 721 C C . ASP A 1 103 ? 4.485 -4.573 4.890 1.00 95.81 103 ASP A C 1
ATOM 723 O O . ASP A 1 103 ? 4.285 -3.500 4.307 1.00 95.81 103 ASP A O 1
ATOM 727 N N . ALA A 1 104 ? 5.721 -4.967 5.201 1.00 91.25 104 ALA A N 1
ATOM 728 C CA . ALA A 1 104 ? 6.902 -4.220 4.786 1.00 91.25 104 ALA A CA 1
ATOM 729 C C . ALA A 1 104 ? 6.970 -4.126 3.248 1.00 91.25 104 ALA A C 1
ATOM 731 O O . ALA A 1 104 ? 7.223 -5.109 2.553 1.00 91.25 104 ALA A O 1
ATOM 732 N N . GLY A 1 105 ? 6.729 -2.927 2.710 1.00 97.25 105 GLY A N 1
ATOM 733 C CA . GLY A 1 105 ? 6.814 -2.644 1.274 1.00 97.25 105 GLY A CA 1
ATOM 734 C C . GLY A 1 105 ? 5.593 -3.056 0.445 1.00 97.25 105 GLY A C 1
ATOM 735 O O . GLY A 1 105 ? 5.628 -2.937 -0.780 1.00 97.25 105 GLY A O 1
ATOM 736 N N . SER A 1 106 ? 4.498 -3.520 1.054 1.00 98.19 106 SER A N 1
ATOM 737 C CA . SER A 1 106 ? 3.270 -3.804 0.305 1.00 98.19 106 SER A CA 1
ATOM 738 C C . SER A 1 106 ? 2.003 -3.657 1.133 1.00 98.19 106 SER A C 1
AT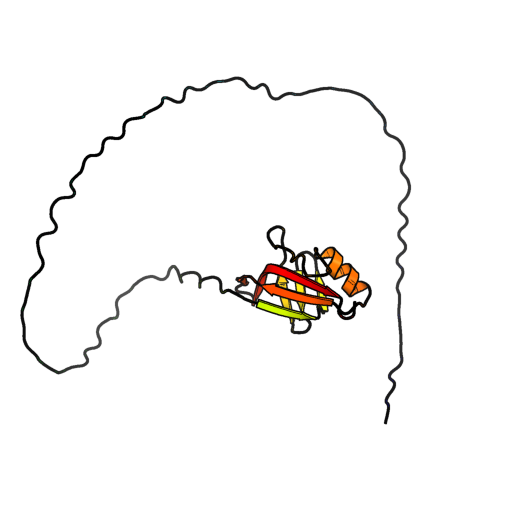OM 740 O O . SER A 1 106 ? 2.036 -3.733 2.353 1.00 98.19 106 SER A O 1
ATOM 742 N N . LEU A 1 107 ? 0.868 -3.515 0.456 1.00 98.44 107 LEU A N 1
ATOM 743 C CA . LEU A 1 107 ? -0.453 -3.676 1.055 1.00 98.44 107 LEU A CA 1
ATOM 744 C C . LEU A 1 107 ? -1.302 -4.649 0.237 1.00 98.44 107 LEU A C 1
ATOM 746 O O . LEU A 1 107 ? -1.050 -4.852 -0.954 1.00 98.44 107 LEU A O 1
ATOM 750 N N . VAL A 1 108 ? -2.298 -5.254 0.877 1.00 98.56 108 VAL A N 1
ATOM 751 C CA . VAL A 1 108 ? -3.242 -6.184 0.249 1.00 98.56 108 VAL A CA 1
ATOM 752 C C . VAL A 1 108 ? -4.644 -5.607 0.366 1.00 98.56 108 VAL A C 1
ATOM 754 O O . VAL A 1 108 ? -5.089 -5.230 1.450 1.00 98.56 108 VAL A O 1
ATOM 757 N N . LEU A 1 109 ? -5.343 -5.520 -0.763 1.00 98.50 109 LEU A N 1
ATOM 758 C CA . LEU A 1 109 ? -6.746 -5.116 -0.796 1.00 98.50 109 LEU A CA 1
ATOM 759 C C . LEU A 1 109 ? -7.651 -6.274 -0.363 1.00 98.50 109 LEU A C 1
ATOM 761 O O . LEU A 1 109 ? -7.299 -7.436 -0.542 1.00 98.50 109 LEU A O 1
ATOM 765 N N . ALA A 1 110 ? -8.863 -5.979 0.105 1.00 97.44 110 ALA A N 1
ATOM 766 C CA . ALA A 1 110 ? -9.856 -6.993 0.480 1.00 97.44 110 ALA A CA 1
ATOM 767 C C . ALA A 1 110 ? -10.186 -7.989 -0.653 1.00 97.44 110 ALA A C 1
ATOM 769 O O . ALA A 1 110 ? -10.543 -9.131 -0.386 1.00 97.44 110 ALA A O 1
ATOM 770 N N . GLY A 1 111 ? -10.006 -7.589 -1.918 1.00 95.12 111 GLY A N 1
ATOM 771 C CA . GLY A 1 111 ? -10.113 -8.474 -3.085 1.00 95.12 111 GLY A CA 1
ATOM 772 C C . GLY A 1 111 ? -8.888 -9.365 -3.348 1.00 95.12 111 GLY A C 1
ATOM 773 O O . GLY A 1 111 ? -8.814 -9.984 -4.404 1.00 95.12 111 GLY A O 1
ATOM 774 N N . GLY A 1 112 ? -7.894 -9.388 -2.455 1.00 96.88 112 GLY A N 1
ATOM 775 C CA . GLY A 1 112 ? -6.664 -10.184 -2.568 1.00 96.88 112 GLY A CA 1
ATOM 776 C C . GLY A 1 112 ? -5.564 -9.571 -3.443 1.00 96.88 112 GLY A C 1
ATOM 777 O O . GLY A 1 112 ? -4.457 -10.103 -3.505 1.00 96.88 112 GLY A O 1
ATOM 778 N N . GLN A 1 113 ? -5.819 -8.441 -4.110 1.00 98.06 113 GLN A N 1
ATOM 779 C CA . GLN A 1 113 ? -4.808 -7.768 -4.927 1.00 98.06 113 GLN A CA 1
ATOM 780 C C . GLN A 1 113 ? -3.696 -7.197 -4.039 1.00 98.06 113 GLN A C 1
ATOM 782 O O . GLN A 1 113 ? -3.930 -6.299 -3.230 1.00 98.06 113 GLN A O 1
ATOM 787 N N . ARG A 1 114 ? -2.467 -7.676 -4.253 1.00 98.31 114 ARG A N 1
ATOM 788 C CA . ARG A 1 114 ? -1.258 -7.127 -3.634 1.00 98.31 114 ARG A CA 1
ATOM 789 C C . ARG A 1 114 ? -0.740 -5.921 -4.413 1.00 98.31 114 ARG A C 1
ATOM 791 O O . ARG A 1 114 ? -0.669 -5.954 -5.647 1.00 98.31 114 ARG A O 1
ATOM 798 N N . ILE A 1 115 ? -0.351 -4.878 -3.690 1.00 98.69 115 ILE A N 1
ATOM 799 C CA . ILE A 1 115 ? 0.246 -3.652 -4.218 1.00 98.69 115 ILE A CA 1
ATOM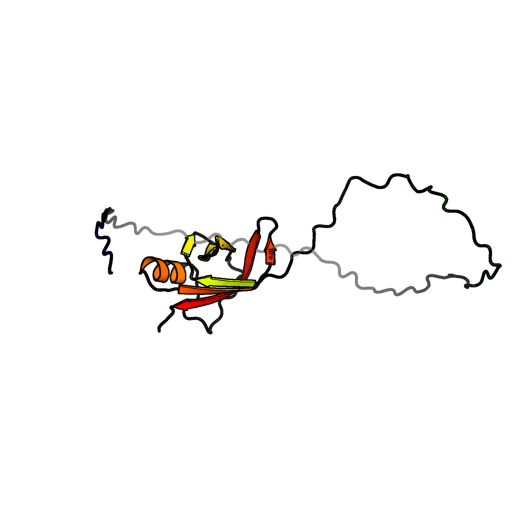 800 C C . ILE A 1 115 ? 1.609 -3.468 -3.554 1.00 98.69 115 ILE A C 1
ATOM 802 O O . ILE A 1 115 ? 1.684 -3.303 -2.339 1.00 98.69 115 ILE A O 1
ATOM 806 N N . ALA A 1 116 ? 2.680 -3.508 -4.341 1.00 98.50 116 ALA A N 1
ATOM 807 C CA . ALA A 1 116 ? 4.033 -3.220 -3.880 1.00 98.50 116 ALA A CA 1
ATOM 808 C C . ALA A 1 116 ? 4.302 -1.712 -3.950 1.00 98.50 116 ALA A C 1
ATOM 810 O O . ALA A 1 116 ? 4.010 -1.070 -4.961 1.00 98.50 116 ALA A O 1
ATOM 811 N N . VAL A 1 117 ? 4.874 -1.164 -2.882 1.00 98.44 117 VAL A N 1
ATOM 812 C CA . VAL A 1 117 ? 5.205 0.255 -2.726 1.00 98.44 117 VAL A CA 1
ATOM 813 C C . VAL A 1 117 ? 6.671 0.358 -2.324 1.00 98.44 117 VAL A C 1
ATOM 815 O O . VAL A 1 117 ? 7.115 -0.307 -1.391 1.00 98.44 117 VAL A O 1
ATOM 818 N N . ASN A 1 118 ? 7.431 1.197 -3.019 1.00 97.00 118 ASN A N 1
ATOM 819 C CA . ASN A 1 118 ? 8.856 1.392 -2.766 1.00 97.00 118 ASN A CA 1
ATOM 820 C C . ASN A 1 118 ? 9.210 2.891 -2.757 1.00 97.00 118 ASN A C 1
ATOM 822 O O . ASN A 1 118 ? 8.330 3.747 -2.826 1.00 97.00 118 ASN A O 1
ATOM 826 N N . GLY A 1 119 ? 10.503 3.217 -2.688 1.00 97.19 119 GLY A N 1
ATOM 827 C CA . GLY A 1 119 ? 10.972 4.609 -2.673 1.00 97.19 119 GLY A CA 1
ATOM 828 C C . GLY A 1 119 ? 10.677 5.415 -3.948 1.00 97.19 119 GLY A C 1
ATOM 829 O O . GLY A 1 119 ? 10.819 6.632 -3.930 1.00 97.19 119 GLY A O 1
ATOM 830 N N . GLN A 1 120 ? 10.266 4.768 -5.043 1.00 97.56 120 GLN A N 1
ATOM 831 C CA . GLN A 1 120 ? 9.884 5.427 -6.298 1.00 97.56 120 GLN A CA 1
ATOM 832 C C . GLN A 1 120 ? 8.376 5.693 -6.383 1.00 97.56 120 GLN A C 1
ATOM 834 O O . GLN A 1 120 ? 7.938 6.465 -7.237 1.00 97.56 120 GLN A O 1
ATOM 839 N N . THR A 1 121 ? 7.572 5.058 -5.526 1.00 98.38 121 THR A N 1
ATOM 840 C CA . THR A 1 121 ? 6.125 5.253 -5.516 1.00 98.38 121 THR A CA 1
ATOM 841 C C . THR A 1 121 ? 5.784 6.658 -5.029 1.00 98.38 121 THR A C 1
ATOM 843 O O . THR A 1 121 ? 6.120 7.055 -3.913 1.00 98.38 121 THR A O 1
ATOM 846 N N . GLN A 1 122 ? 5.049 7.404 -5.847 1.00 98.62 122 GLN A N 1
ATOM 847 C CA . GLN A 1 122 ? 4.557 8.726 -5.492 1.00 98.62 122 GLN A CA 1
ATOM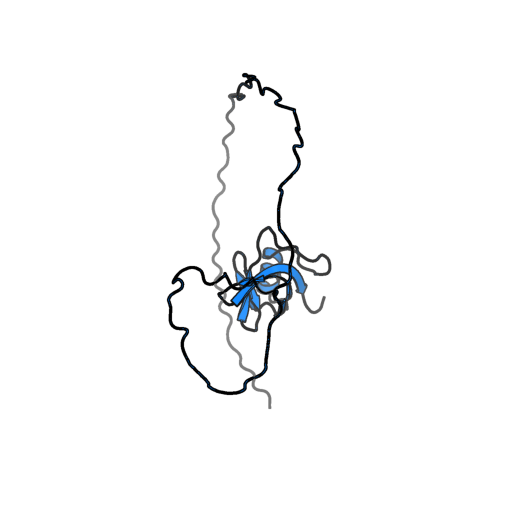 848 C C . GLN A 1 122 ? 3.240 8.627 -4.721 1.00 98.62 122 GLN A C 1
ATOM 850 O O . GLN A 1 122 ? 2.250 8.078 -5.211 1.00 98.62 122 GLN A O 1
ATOM 855 N N . TRP A 1 123 ? 3.209 9.211 -3.528 1.00 98.44 123 TRP A N 1
ATOM 856 C CA . TRP A 1 123 ? 1.990 9.335 -2.736 1.00 98.44 123 TRP A CA 1
ATOM 857 C C . TRP A 1 123 ? 1.202 10.574 -3.157 1.00 98.44 123 TRP A C 1
ATOM 859 O O . TRP A 1 123 ? 1.725 11.688 -3.207 1.00 98.44 123 TRP A O 1
ATOM 869 N N . ASN A 1 124 ? -0.071 10.379 -3.479 1.00 98.06 124 ASN A N 1
ATOM 870 C CA . ASN A 1 124 ? -0.949 11.440 -3.936 1.00 98.06 124 ASN A CA 1
ATOM 871 C C . ASN A 1 124 ? -1.361 12.335 -2.759 1.00 98.06 124 ASN A C 1
ATOM 873 O O . ASN A 1 124 ? -1.998 11.875 -1.815 1.00 98.06 124 ASN A O 1
ATOM 877 N N . ARG A 1 125 ? -1.063 13.636 -2.865 1.00 96.88 125 ARG A N 1
ATOM 878 C CA . ARG A 1 125 ? -1.390 14.652 -1.847 1.00 96.88 125 ARG A CA 1
ATOM 879 C C . ARG A 1 125 ? -2.888 14.869 -1.616 1.00 96.88 125 ARG A C 1
ATOM 881 O O . ARG A 1 125 ? -3.248 15.541 -0.662 1.00 96.88 125 ARG A O 1
ATOM 888 N N . ARG A 1 126 ? -3.746 14.350 -2.500 1.00 95.69 126 ARG A N 1
ATOM 889 C CA . ARG A 1 126 ? -5.208 14.384 -2.342 1.00 95.69 126 ARG A CA 1
ATOM 890 C C . ARG A 1 126 ? -5.741 13.316 -1.383 1.00 95.69 126 ARG A C 1
ATOM 892 O O . ARG A 1 126 ? -6.923 13.362 -1.077 1.00 95.69 126 ARG A O 1
ATOM 899 N N . GLY A 1 127 ? -4.921 12.337 -0.997 1.00 96.50 127 GLY A N 1
ATOM 900 C CA . GLY A 1 127 ? -5.275 11.371 0.042 1.00 96.50 127 GLY A CA 1
ATOM 901 C C . GLY A 1 127 ? -5.005 11.915 1.443 1.00 96.50 127 GLY A C 1
ATOM 902 O O . GLY A 1 127 ? -4.447 12.998 1.602 1.00 96.50 127 GLY A O 1
ATOM 903 N N . ASP A 1 128 ? -5.346 11.118 2.449 1.00 97.75 128 ASP A N 1
ATOM 904 C CA . ASP A 1 128 ? -5.095 11.428 3.861 1.00 97.75 128 ASP A CA 1
ATOM 905 C C . ASP A 1 128 ? -3.766 10.870 4.372 1.00 97.75 128 ASP A C 1
ATOM 907 O O . ASP A 1 128 ? -3.240 11.321 5.393 1.00 97.75 128 ASP A O 1
ATOM 911 N N . LEU A 1 129 ? -3.282 9.813 3.720 1.00 97.88 129 LEU A N 1
ATOM 912 C CA . LEU A 1 129 ? -2.147 9.014 4.155 1.00 97.88 129 LEU A CA 1
ATOM 913 C C . LEU A 1 129 ? -1.082 9.042 3.058 1.00 97.88 129 LEU A C 1
ATOM 915 O O . LEU A 1 129 ? -1.370 8.806 1.884 1.00 97.88 129 LEU A O 1
ATOM 919 N N . PHE A 1 130 ? 0.159 9.317 3.454 1.00 97.75 130 PHE A N 1
ATOM 920 C CA . PHE A 1 130 ? 1.281 9.606 2.556 1.00 97.75 130 PHE A CA 1
ATOM 921 C C . PHE A 1 130 ? 2.460 8.640 2.730 1.00 97.75 130 PHE A C 1
ATOM 923 O O . PHE A 1 130 ? 3.554 8.892 2.228 1.00 97.75 130 PHE A O 1
ATOM 930 N N . SER A 1 131 ? 2.268 7.544 3.467 1.00 97.50 131 SER A N 1
ATOM 931 C CA . SER A 1 131 ? 3.257 6.474 3.602 1.00 97.50 131 SER A CA 1
ATOM 932 C C . SER A 1 131 ? 2.606 5.147 3.992 1.00 97.50 131 SER A C 1
ATOM 934 O O . SER A 1 131 ? 1.542 5.125 4.614 1.00 97.50 131 SER A O 1
ATOM 936 N N . LEU A 1 132 ? 3.279 4.026 3.698 1.00 97.75 132 LEU A N 1
ATOM 937 C CA . LEU A 1 132 ? 2.812 2.697 4.117 1.00 97.75 132 LEU A CA 1
ATOM 938 C C . LEU A 1 132 ? 2.667 2.596 5.639 1.00 97.75 132 LEU A C 1
ATOM 940 O O . LEU A 1 132 ? 1.728 1.969 6.115 1.00 97.75 132 LEU A O 1
ATOM 944 N N . GLN A 1 133 ? 3.551 3.251 6.397 1.00 97.62 133 GLN A N 1
ATOM 945 C CA . GLN A 1 133 ? 3.481 3.271 7.857 1.00 97.62 133 GLN A CA 1
ATOM 946 C C . GLN A 1 133 ? 2.191 3.937 8.350 1.00 97.62 133 GLN A C 1
ATOM 948 O O . GLN A 1 133 ? 1.565 3.456 9.288 1.00 97.62 133 GLN A O 1
ATOM 953 N N . GLN A 1 134 ? 1.764 5.033 7.716 1.00 97.75 134 GLN A N 1
ATOM 954 C CA . GLN A 1 134 ? 0.512 5.704 8.071 1.00 97.75 134 GLN A CA 1
ATOM 955 C C . GLN A 1 134 ? -0.710 4.840 7.735 1.00 97.75 134 GLN A C 1
ATOM 957 O O . GLN A 1 134 ? -1.637 4.769 8.541 1.00 97.75 134 GLN A O 1
ATOM 962 N N . VAL A 1 135 ? -0.683 4.138 6.597 1.00 98.38 135 VAL A N 1
ATOM 963 C CA . VAL A 1 135 ? -1.712 3.146 6.234 1.00 98.38 135 VAL A CA 1
ATOM 964 C C . VAL A 1 135 ? -1.760 2.016 7.260 1.00 98.38 135 VAL A C 1
ATOM 966 O O . VAL A 1 135 ? -2.835 1.709 7.769 1.00 98.38 135 VAL A O 1
ATOM 969 N N . ALA A 1 136 ? -0.611 1.454 7.640 1.00 98.31 136 ALA A N 1
ATOM 970 C CA . ALA A 1 136 ? -0.533 0.406 8.655 1.00 98.31 136 ALA A CA 1
ATOM 971 C C . ALA A 1 136 ? -1.105 0.870 10.004 1.00 98.31 136 ALA A C 1
ATOM 973 O O . ALA A 1 136 ? -1.887 0.146 10.620 1.00 98.31 136 ALA A O 1
ATOM 974 N N . THR A 1 137 ? -0.783 2.092 10.438 1.00 97.81 137 THR A N 1
ATOM 975 C CA . THR A 1 137 ? -1.333 2.679 11.670 1.00 97.81 137 THR A CA 1
ATOM 976 C C . THR A 1 137 ? -2.852 2.836 11.601 1.00 97.81 137 THR A C 1
ATOM 978 O O . THR A 1 137 ? -3.538 2.506 12.566 1.00 97.81 137 THR A O 1
ATOM 981 N N . ALA A 1 138 ? -3.401 3.311 10.478 1.00 97.75 138 ALA A N 1
ATOM 982 C CA . ALA A 1 138 ? -4.845 3.476 10.311 1.00 97.75 138 ALA A CA 1
ATOM 983 C C . ALA A 1 138 ? -5.585 2.127 10.336 1.00 97.75 138 ALA A C 1
ATOM 985 O O . ALA A 1 138 ? -6.556 1.977 11.080 1.00 97.75 138 ALA A O 1
ATOM 986 N N . VAL A 1 139 ? -5.077 1.136 9.598 1.00 97.50 139 VAL A N 1
ATOM 987 C CA . VAL A 1 139 ? -5.636 -0.223 9.550 1.00 97.50 139 VAL A CA 1
ATOM 988 C C . VAL A 1 139 ? -5.550 -0.902 10.920 1.00 97.50 139 VAL A C 1
ATOM 990 O O . VAL A 1 139 ? -6.536 -1.469 11.384 1.00 97.50 139 VAL A O 1
ATOM 993 N N . THR A 1 140 ? -4.418 -0.781 11.622 1.00 97.12 140 THR A N 1
ATOM 994 C CA . THR A 1 140 ? -4.240 -1.340 12.979 1.00 97.12 140 THR A CA 1
ATOM 995 C C . THR A 1 140 ? -5.166 -0.677 13.997 1.00 97.12 140 THR A C 1
ATOM 997 O O . THR A 1 140 ? -5.666 -1.332 14.907 1.00 97.12 140 THR A O 1
ATOM 1000 N N . ALA A 1 141 ? -5.452 0.616 13.825 1.00 96.62 141 ALA A N 1
ATOM 1001 C CA . ALA A 1 141 ? -6.435 1.337 14.628 1.00 96.62 141 ALA A CA 1
ATOM 1002 C C . ALA A 1 141 ? -7.896 0.980 14.279 1.00 96.62 141 ALA A C 1
ATOM 1004 O O . ALA A 1 141 ? -8.814 1.602 14.813 1.00 96.62 141 ALA A O 1
ATOM 1005 N N . GLY A 1 142 ? -8.126 0.022 13.372 1.00 96.06 142 GLY A N 1
ATOM 1006 C CA . GLY A 1 142 ? -9.455 -0.410 12.942 1.00 96.06 142 GLY A CA 1
ATOM 1007 C C . GLY A 1 142 ? -10.188 0.613 12.076 1.00 96.06 142 GLY A C 1
ATOM 1008 O O . GLY A 1 142 ? -11.407 0.527 11.934 1.00 96.06 142 GLY A O 1
ATOM 1009 N N . LYS A 1 143 ? -9.479 1.600 11.512 1.00 96.56 143 LYS A N 1
ATOM 1010 C CA . LYS A 1 143 ? -10.098 2.618 10.661 1.00 96.56 143 LYS A CA 1
ATOM 1011 C C . LYS A 1 143 ? -10.295 2.070 9.246 1.00 96.56 143 LYS A C 1
ATOM 1013 O O . LYS A 1 143 ? -9.315 1.604 8.652 1.00 96.56 143 LYS A O 1
ATOM 1018 N N . PRO A 1 144 ? -11.509 2.164 8.671 1.00 96.25 144 PRO A N 1
ATOM 1019 C CA . PRO A 1 144 ? -11.731 1.843 7.267 1.00 96.25 144 PRO A CA 1
ATOM 1020 C C . PRO A 1 144 ? -10.778 2.662 6.393 1.00 96.25 144 PRO A C 1
ATOM 1022 O O . PRO A 1 144 ? -10.797 3.889 6.425 1.00 96.25 144 PRO A O 1
ATOM 1025 N N . THR A 1 145 ? -9.885 1.984 5.677 1.00 98.50 145 THR A N 1
ATOM 1026 C CA . THR A 1 145 ? -8.839 2.627 4.876 1.00 98.50 145 THR A CA 1
ATOM 1027 C C . THR A 1 145 ? -8.957 2.144 3.442 1.00 98.50 145 THR A C 1
ATOM 1029 O O . THR A 1 145 ? -8.972 0.937 3.190 1.00 98.50 145 THR A O 1
ATOM 1032 N N . ARG A 1 146 ? -9.022 3.077 2.499 1.00 98.25 146 ARG A N 1
ATOM 1033 C CA . ARG A 1 146 ? -9.156 2.820 1.067 1.00 98.25 146 ARG A CA 1
ATOM 1034 C C . ARG A 1 146 ? -7.872 3.213 0.354 1.00 98.25 146 ARG A C 1
ATOM 1036 O O . ARG A 1 146 ? -7.235 4.202 0.710 1.00 98.25 146 ARG A O 1
ATOM 1043 N N . ALA A 1 147 ? -7.470 2.422 -0.634 1.00 98.31 147 ALA A N 1
ATOM 1044 C CA . ALA A 1 147 ? -6.292 2.686 -1.446 1.00 98.31 147 ALA A CA 1
ATOM 1045 C C . ALA A 1 147 ? -6.626 2.594 -2.934 1.00 98.31 147 ALA A C 1
ATOM 1047 O O . ALA A 1 147 ? -7.335 1.691 -3.368 1.00 98.31 147 ALA A O 1
ATOM 1048 N N . GLU A 1 148 ? -6.054 3.510 -3.706 1.00 98.38 148 GLU A N 1
ATOM 1049 C CA . GLU A 1 148 ? -6.100 3.570 -5.163 1.00 98.38 148 GLU A CA 1
ATOM 1050 C C . GLU A 1 148 ? -4.666 3.645 -5.681 1.00 98.38 148 GLU A C 1
ATOM 1052 O O . GLU A 1 148 ? -3.949 4.605 -5.397 1.00 98.38 148 GLU A O 1
ATOM 1057 N N . ALA A 1 149 ? -4.231 2.658 -6.456 1.00 98.44 149 ALA A N 1
ATOM 1058 C CA . ALA A 1 149 ? -2.898 2.631 -7.035 1.00 98.44 149 ALA A CA 1
ATOM 1059 C C . ALA A 1 149 ? -2.944 2.477 -8.552 1.00 98.44 149 ALA A C 1
ATOM 1061 O O . ALA A 1 149 ? -3.778 1.761 -9.112 1.00 98.44 149 ALA A O 1
ATOM 1062 N N . ARG A 1 150 ? -1.974 3.106 -9.211 1.00 98.56 150 ARG A N 1
ATOM 1063 C CA . ARG A 1 150 ? -1.661 2.898 -10.625 1.00 98.56 150 ARG A CA 1
ATOM 1064 C C . ARG A 1 150 ? -0.192 2.549 -10.761 1.00 98.56 150 ARG A C 1
ATOM 1066 O O . ARG A 1 150 ? 0.653 3.070 -10.030 1.00 98.56 150 ARG A O 1
ATOM 1073 N N . GLY A 1 151 ? 0.116 1.666 -11.697 1.00 97.81 151 GLY A N 1
ATOM 1074 C CA . GLY A 1 151 ? 1.487 1.276 -11.967 1.00 97.81 151 GLY A CA 1
ATOM 1075 C C . GLY A 1 151 ? 1.577 0.101 -12.918 1.00 97.81 151 GLY A C 1
ATOM 1076 O O . GLY A 1 151 ? 0.817 0.014 -13.879 1.00 97.81 151 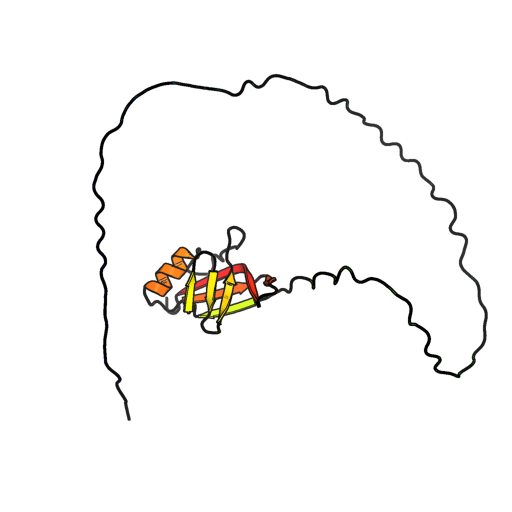GLY A O 1
ATOM 1077 N N . THR A 1 152 ? 2.505 -0.807 -12.648 1.00 97.62 152 THR A N 1
ATOM 1078 C CA . THR A 1 152 ? 2.848 -1.890 -13.568 1.00 97.62 152 THR A CA 1
ATOM 1079 C C . THR A 1 152 ? 2.508 -3.240 -12.955 1.00 97.62 152 THR A C 1
ATOM 1081 O O . THR A 1 152 ? 2.990 -3.565 -11.867 1.00 97.62 152 THR A O 1
ATOM 1084 N N . ARG A 1 153 ? 1.701 -4.050 -13.651 1.00 97.06 153 ARG A N 1
ATOM 1085 C CA . ARG A 1 153 ? 1.446 -5.440 -13.252 1.00 97.06 153 ARG A CA 1
ATOM 1086 C C . ARG A 1 153 ? 2.685 -6.287 -13.507 1.00 97.06 153 ARG A C 1
ATOM 1088 O O . ARG A 1 153 ? 3.185 -6.345 -14.631 1.00 97.06 153 ARG A O 1
ATOM 1095 N N . GLN A 1 154 ? 3.142 -6.941 -12.453 1.00 95.81 154 GLN A N 1
ATOM 1096 C CA . GLN A 1 154 ? 4.232 -7.903 -12.469 1.00 95.81 154 GLN A CA 1
ATOM 1097 C C . GLN A 1 154 ? 3.726 -9.283 -12.917 1.00 95.81 154 GLN A C 1
ATOM 1099 O O . GLN A 1 154 ? 2.520 -9.519 -13.033 1.00 95.81 154 GLN A O 1
ATOM 1104 N N . ALA A 1 155 ? 4.652 -10.201 -13.200 1.00 92.44 155 ALA A N 1
ATOM 1105 C CA . ALA A 1 155 ? 4.319 -11.546 -13.676 1.00 92.44 155 ALA A CA 1
ATOM 1106 C C . ALA A 1 155 ? 3.550 -12.389 -12.638 1.00 92.44 155 ALA A C 1
ATOM 1108 O O . ALA A 1 155 ? 2.756 -13.242 -13.023 1.00 92.44 155 ALA A O 1
ATOM 1109 N N . ASP A 1 156 ? 3.754 -12.118 -11.347 1.00 93.31 156 ASP A N 1
ATOM 1110 C CA . ASP A 1 156 ? 3.077 -12.761 -10.210 1.00 93.31 156 ASP A CA 1
ATOM 1111 C C . ASP A 1 156 ? 1.675 -12.180 -9.923 1.00 93.31 156 ASP A C 1
ATOM 1113 O O . ASP A 1 156 ? 0.998 -12.616 -8.998 1.00 93.31 156 ASP A O 1
ATOM 1117 N N . GLY A 1 157 ? 1.233 -11.183 -10.697 1.00 93.44 157 GLY A N 1
ATOM 1118 C CA . GLY A 1 157 ? -0.036 -10.484 -10.492 1.00 93.44 157 GLY A CA 1
ATOM 1119 C C . GLY A 1 157 ? 0.029 -9.307 -9.512 1.00 93.44 157 GLY A C 1
ATOM 1120 O O . GLY A 1 157 ? -0.945 -8.550 -9.425 1.00 93.44 157 GLY A O 1
ATOM 1121 N N . THR A 1 158 ? 1.160 -9.084 -8.834 1.00 97.44 158 THR A N 1
ATOM 1122 C CA . THR A 1 158 ? 1.379 -7.917 -7.968 1.00 97.44 158 THR A CA 1
ATOM 1123 C C . THR A 1 158 ? 1.376 -6.633 -8.798 1.00 97.44 158 THR A C 1
ATOM 1125 O O . THR A 1 158 ? 1.915 -6.578 -9.907 1.00 97.44 158 THR A O 1
ATOM 1128 N N . LEU A 1 159 ? 0.778 -5.567 -8.264 1.00 98.38 159 LEU A N 1
ATOM 1129 C CA . LEU A 1 159 ? 0.878 -4.237 -8.856 1.00 98.38 159 LEU A CA 1
ATOM 1130 C C . LEU A 1 159 ? 2.049 -3.481 -8.220 1.00 98.38 159 LEU A C 1
ATOM 1132 O O . LEU A 1 159 ? 1.975 -3.124 -7.048 1.00 98.38 159 LEU A O 1
ATOM 1136 N N . LEU A 1 160 ? 3.112 -3.206 -8.979 1.00 98.25 160 LEU A N 1
ATOM 1137 C CA . LEU A 1 160 ? 4.154 -2.272 -8.547 1.00 98.25 160 LEU A CA 1
ATOM 1138 C C . LEU A 1 160 ? 3.637 -0.845 -8.732 1.00 98.25 160 LEU A C 1
ATOM 1140 O O . LEU A 1 160 ? 3.447 -0.403 -9.869 1.00 98.25 160 LEU A O 1
ATOM 1144 N N . ALA A 1 161 ? 3.385 -0.144 -7.630 1.00 98.50 161 ALA A N 1
ATOM 1145 C CA . ALA A 1 161 ? 2.780 1.178 -7.650 1.00 98.50 161 ALA A CA 1
ATOM 1146 C C . ALA A 1 161 ? 3.775 2.248 -8.118 1.00 98.50 161 ALA A C 1
ATOM 1148 O O . ALA A 1 161 ? 4.843 2.434 -7.536 1.00 98.50 161 ALA A O 1
ATOM 1149 N N . GLN A 1 162 ? 3.377 3.000 -9.140 1.00 98.56 162 GLN A N 1
ATOM 1150 C CA . GLN A 1 162 ? 4.028 4.250 -9.533 1.00 98.56 162 GLN A CA 1
ATOM 1151 C C . GLN A 1 162 ? 3.403 5.419 -8.773 1.00 98.56 162 GLN A C 1
ATOM 1153 O O . GLN A 1 162 ? 4.107 6.293 -8.280 1.00 98.56 162 GLN A O 1
ATOM 1158 N N . THR A 1 163 ? 2.077 5.394 -8.626 1.00 98.62 163 THR A N 1
ATOM 1159 C CA . THR A 1 163 ? 1.318 6.356 -7.826 1.00 98.62 163 THR A CA 1
ATOM 1160 C C . THR A 1 163 ? 0.351 5.625 -6.912 1.00 98.62 163 THR A C 1
ATOM 1162 O O . THR A 1 163 ? -0.268 4.647 -7.344 1.00 98.62 163 THR A O 1
ATOM 1165 N N . ILE A 1 164 ? 0.147 6.140 -5.704 1.00 98.69 164 ILE A N 1
ATOM 1166 C CA . ILE A 1 164 ? -0.865 5.636 -4.778 1.00 98.69 164 ILE A CA 1
ATOM 1167 C C . ILE A 1 164 ? -1.544 6.781 -4.022 1.00 98.69 164 ILE A C 1
ATOM 1169 O O . ILE A 1 164 ? -0.888 7.719 -3.578 1.00 98.69 164 ILE A O 1
ATOM 1173 N N . LYS A 1 165 ? -2.865 6.714 -3.882 1.00 98.56 165 LYS A N 1
ATOM 1174 C CA . LYS A 1 165 ? -3.662 7.533 -2.966 1.00 98.56 165 LYS A CA 1
ATOM 1175 C C . LYS A 1 165 ? -4.198 6.602 -1.885 1.00 98.56 165 LYS A C 1
ATOM 1177 O O . LYS A 1 165 ? -4.698 5.531 -2.216 1.00 98.56 165 LYS A O 1
ATOM 1182 N N . ALA A 1 166 ? -4.103 7.003 -0.624 1.00 98.25 166 ALA A N 1
ATOM 1183 C CA . ALA A 1 166 ? -4.752 6.297 0.470 1.00 98.25 166 ALA A CA 1
ATOM 1184 C C . ALA A 1 166 ? -5.521 7.284 1.350 1.00 98.25 166 ALA A C 1
ATOM 1186 O O . ALA A 1 166 ? -5.028 8.374 1.646 1.00 98.25 166 ALA A O 1
ATOM 1187 N N . GLU A 1 167 ? -6.731 6.903 1.734 1.00 98.12 167 GLU A N 1
ATOM 1188 C CA . GLU A 1 167 ? -7.696 7.733 2.458 1.00 98.12 167 GLU A CA 1
ATOM 1189 C C . GLU A 1 167 ? -8.364 6.918 3.568 1.00 98.12 167 GLU A C 1
ATOM 1191 O O . GLU A 1 167 ? -8.478 5.693 3.469 1.00 98.12 167 GLU A O 1
ATOM 1196 N N . VAL A 1 168 ? -8.743 7.585 4.658 1.00 97.50 168 VAL A N 1
ATOM 1197 C CA . VAL A 1 168 ? -9.532 6.963 5.724 1.00 97.50 168 VAL A CA 1
ATOM 1198 C C . VAL A 1 168 ? -10.995 7.284 5.441 1.00 97.50 168 VAL A C 1
ATOM 1200 O O . VAL A 1 168 ? -11.382 8.449 5.497 1.00 97.50 168 VAL A O 1
ATOM 1203 N N . ASP A 1 169 ? -11.808 6.270 5.140 1.00 90.31 169 ASP A N 1
ATOM 1204 C CA . ASP A 1 169 ? -13.215 6.490 4.801 1.00 90.31 169 ASP A CA 1
ATOM 1205 C C . ASP A 1 169 ? -13.967 7.069 6.014 1.00 90.31 169 ASP A C 1
ATOM 1207 O O . ASP A 1 169 ? -13.859 6.563 7.136 1.00 90.31 169 ASP A O 1
ATOM 1211 N N . GLY A 1 170 ? -14.756 8.122 5.779 1.00 74.88 170 GLY A N 1
ATOM 1212 C CA . GLY A 1 170 ? -15.600 8.752 6.801 1.00 74.88 170 GLY A CA 1
ATOM 1213 C C . GLY A 1 170 ? -14.926 9.843 7.640 1.00 74.88 170 GLY A C 1
ATOM 1214 O O . GLY A 1 170 ? -15.368 10.088 8.763 1.00 74.88 170 GLY A O 1
ATOM 1215 N N . ARG A 1 171 ? -13.865 10.474 7.124 1.00 59.12 171 ARG A N 1
ATOM 1216 C CA . ARG A 1 171 ? -13.334 11.738 7.657 1.00 59.12 171 ARG A CA 1
ATOM 1217 C C . ARG A 1 171 ? -14.073 12.967 7.145 1.00 59.12 171 ARG A C 1
ATOM 1219 O O . ARG A 1 171 ? -14.534 12.942 5.984 1.00 59.12 171 ARG A O 1
#

Secondary structure (DSSP, 8-state):
--------------------------------PPP----------------------------------------------S-----PPPEEEEEEEEEEEEETTEEEETTS-EEE--TTPEEPTTSSB-SHHHHHHHHHTT--EEEEEEEEE-TTS-EEEEEEEEEETT-

Foldseek 3Di:
DDDDDDDDDDDDDDDDDDDDDDDDDDDDDDDDDDDDDDDDDDPDPDDDDDDDDPDDDDDDDDDDDDDDDDDDDDDDDDDDDDDDPDPPPFDKDKDKAWFPAADVQWTAHPVRAIEGHDPQEAEDPPAPDGDSVRVRVCVVVVFGKMKIFIATQDPVRHGHGNYMHMYGPPD

Sequence (171 aa):
MIRFRLLPTLALLSLSTLALGAVGCSQGQSPTEPAFDTPVAAKSLAVSQDKRHGADDPAGDDHGGQQAGGADDPAGDNHGGRNGRPQRPARAGQAEGTVASVDAGSLVLAGGQRIAVNGQTQWNRRGDLFSLQQVATAVTAGKPTRAEARGTRQADGTLLAQTIKAEVDGR

Radius of gyration: 33.17 Å; chains: 1; bounding box: 82×44×96 Å

pLDDT: mean 71.97, std 23.98, range [35.06, 98.69]